Protein AF-A0A0G4K6B6-F1 (afdb_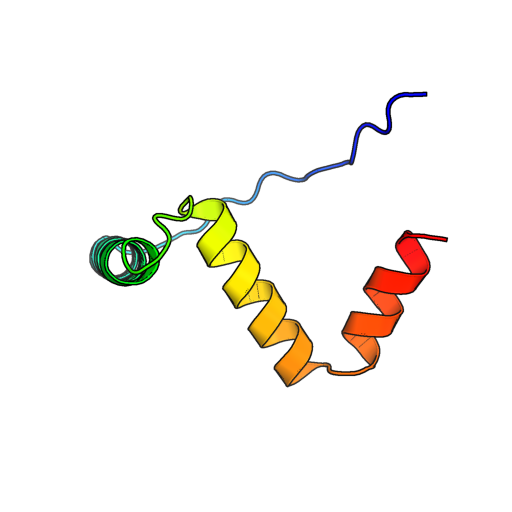monomer_lite)

pLDDT: mean 82.33, std 14.29, range [41.47, 97.12]

Foldseek 3Di:
DPPPPPDDDDDDDDDPVRVVVLCVPCVPPPVDDSVVSVVVVVVVVCCVVVPPVVVVVVVVVVD

Radius of gyration: 14.77 Å; chains: 1; bounding box: 30×25×42 Å

Structure (mmCIF, N/CA/C/O backbone):
data_AF-A0A0G4K6B6-F1
#
_entry.id   AF-A0A0G4K6B6-F1
#
loop_
_atom_site.group_PDB
_atom_site.id
_atom_site.type_symbol
_atom_site.label_atom_id
_atom_site.label_alt_id
_atom_site.label_comp_id
_atom_site.label_asym_id
_atom_site.label_entity_id
_atom_site.label_seq_id
_atom_site.pdbx_PDB_ins_code
_atom_site.Cartn_x
_atom_site.Cartn_y
_atom_site.Cartn_z
_atom_site.occupancy
_atom_site.B_iso_or_equiv
_atom_site.auth_seq_id
_atom_site.auth_comp_id
_atom_site.auth_asym_id
_atom_site.auth_atom_id
_atom_site.pdbx_PDB_model_num
ATOM 1 N N . MET A 1 1 ? -1.804 5.441 -31.755 1.00 41.47 1 MET A N 1
ATOM 2 C CA . MET A 1 1 ? -2.521 4.286 -31.168 1.00 41.47 1 MET A CA 1
ATOM 3 C C . MET A 1 1 ? -2.660 4.525 -29.675 1.00 41.47 1 MET A C 1
ATOM 5 O O . MET A 1 1 ? -1.671 4.877 -29.050 1.00 41.47 1 MET A O 1
ATOM 9 N N . LYS A 1 2 ? -3.873 4.432 -29.115 1.00 43.84 2 LYS A N 1
ATOM 10 C CA . LYS A 1 2 ? -4.075 4.493 -27.660 1.00 43.84 2 LYS A CA 1
ATOM 11 C C . LYS A 1 2 ? -3.523 3.190 -27.084 1.00 43.84 2 LYS A C 1
ATOM 13 O O . LYS A 1 2 ? -4.053 2.135 -27.406 1.00 43.84 2 LYS A O 1
ATOM 18 N N . THR A 1 3 ? -2.450 3.265 -26.306 1.00 48.56 3 THR A N 1
ATOM 19 C CA . THR A 1 3 ? -1.905 2.138 -25.548 1.00 48.56 3 THR A CA 1
ATOM 20 C C . THR A 1 3 ? -2.964 1.676 -24.551 1.00 48.56 3 THR A C 1
ATOM 22 O O . THR A 1 3 ? -3.152 2.270 -23.490 1.00 48.56 3 THR A O 1
ATOM 25 N N . THR A 1 4 ? -3.723 0.642 -24.904 1.00 52.38 4 THR A N 1
ATOM 26 C CA . THR A 1 4 ? -4.468 -0.150 -23.926 1.00 52.38 4 THR A CA 1
ATOM 27 C C . THR A 1 4 ? -3.427 -0.837 -23.063 1.00 52.38 4 THR A C 1
ATOM 29 O O . THR A 1 4 ? -2.904 -1.874 -23.433 1.00 52.38 4 THR A O 1
ATOM 32 N N . LYS A 1 5 ? -3.044 -0.198 -21.957 1.00 59.34 5 LYS A N 1
ATOM 33 C CA . LYS A 1 5 ? -2.222 -0.837 -20.934 1.00 59.34 5 LYS A CA 1
ATOM 34 C C . LYS A 1 5 ? -2.984 -2.070 -20.451 1.00 59.34 5 LYS A C 1
ATOM 36 O O . LYS A 1 5 ? -4.087 -1.926 -19.919 1.00 59.34 5 LYS A O 1
ATOM 41 N N . ASP A 1 6 ? -2.421 -3.249 -20.682 1.00 70.94 6 ASP A N 1
ATOM 42 C CA . ASP A 1 6 ? -2.939 -4.535 -20.220 1.00 70.94 6 ASP A CA 1
ATOM 43 C C . ASP A 1 6 ? -2.885 -4.602 -18.688 1.00 70.94 6 ASP A C 1
ATOM 45 O O . ASP A 1 6 ? -1.978 -5.160 -18.074 1.00 70.94 6 ASP A O 1
ATOM 49 N N . TYR A 1 7 ? -3.856 -3.969 -18.034 1.00 75.00 7 TYR A N 1
ATOM 50 C CA . TYR A 1 7 ? -4.005 -4.053 -16.591 1.00 75.00 7 TYR A CA 1
ATOM 51 C C . TYR A 1 7 ? -4.762 -5.324 -16.223 1.00 75.00 7 TYR A C 1
ATOM 53 O O . TYR A 1 7 ? -5.884 -5.557 -16.677 1.00 75.00 7 TYR A O 1
ATOM 61 N N . LYS A 1 8 ? -4.176 -6.124 -15.332 1.00 81.75 8 LYS A N 1
ATOM 62 C CA . LYS A 1 8 ? -4.864 -7.256 -14.714 1.00 81.75 8 LYS A CA 1
ATOM 63 C C . LYS A 1 8 ? -5.557 -6.804 -13.431 1.00 81.75 8 LYS A C 1
ATOM 65 O O . LYS A 1 8 ? -4.930 -6.204 -12.561 1.00 81.75 8 LYS A O 1
ATOM 70 N N . ASN A 1 9 ? -6.837 -7.137 -13.290 1.00 86.25 9 ASN A N 1
ATOM 71 C CA . ASN A 1 9 ? -7.544 -6.958 -12.024 1.00 86.25 9 ASN A CA 1
ATOM 72 C C . ASN A 1 9 ? -7.007 -7.945 -10.980 1.00 86.25 9 ASN A C 1
ATOM 74 O O . ASN A 1 9 ? -6.899 -9.144 -11.247 1.00 86.25 9 ASN A O 1
ATOM 78 N N . VAL A 1 10 ? -6.691 -7.437 -9.788 1.00 85.69 10 VAL A N 1
ATOM 79 C CA . VAL A 1 10 ? -6.215 -8.228 -8.646 1.00 85.69 10 VAL A CA 1
ATOM 80 C C . VAL A 1 10 ? -7.180 -8.039 -7.482 1.00 85.69 10 VAL A C 1
ATOM 82 O O . VAL A 1 10 ? -7.467 -6.910 -7.086 1.00 85.69 10 VAL A O 1
ATOM 85 N N . SER A 1 11 ? -7.667 -9.146 -6.923 1.00 89.88 11 SER A N 1
ATOM 86 C CA . SER A 1 11 ? -8.461 -9.155 -5.692 1.00 89.88 11 SER A CA 1
ATOM 87 C C . SER A 1 11 ? -7.563 -9.470 -4.498 1.00 89.88 11 SER A C 1
ATOM 89 O O . SER A 1 11 ? -6.754 -10.394 -4.556 1.00 89.88 11 SER A O 1
ATOM 91 N N . LEU A 1 12 ? -7.714 -8.704 -3.418 1.00 88.31 12 LEU A N 1
ATOM 92 C CA . LEU A 1 12 ? -6.985 -8.895 -2.166 1.00 88.31 12 LEU A CA 1
ATOM 93 C C . LEU A 1 12 ? -7.943 -9.415 -1.096 1.00 88.31 12 LEU A C 1
ATOM 95 O O . LEU A 1 12 ? -8.989 -8.814 -0.857 1.00 88.31 12 LEU A O 1
ATOM 99 N N . ASN A 1 13 ? -7.566 -10.504 -0.430 1.00 93.44 13 ASN A N 1
ATOM 100 C CA . ASN A 1 13 ? -8.293 -11.007 0.730 1.00 93.44 13 ASN A CA 1
ATOM 101 C C . ASN A 1 13 ? -7.725 -10.346 1.985 1.00 93.44 13 ASN A C 1
ATOM 103 O O . ASN A 1 13 ? -6.667 -10.740 2.466 1.00 93.44 13 ASN A O 1
ATOM 107 N N . LEU A 1 14 ? -8.427 -9.330 2.480 1.00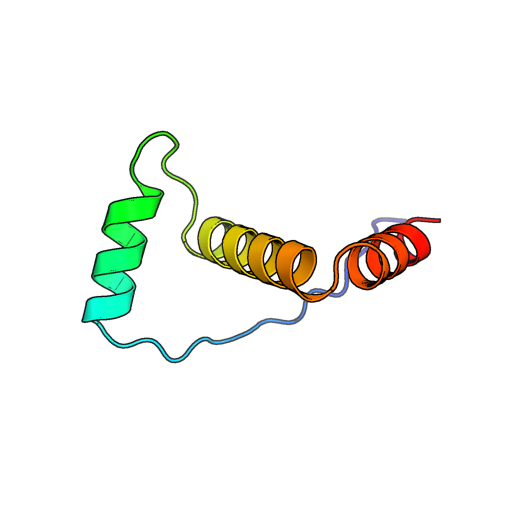 92.56 14 LEU A N 1
ATOM 108 C CA . LEU A 1 14 ? -8.066 -8.576 3.678 1.00 92.56 14 LEU A CA 1
ATOM 109 C C . LEU A 1 14 ? -9.170 -8.718 4.720 1.00 92.56 14 LEU A C 1
ATOM 111 O O . LEU A 1 14 ? -10.361 -8.701 4.395 1.00 92.56 14 LEU A O 1
ATOM 115 N N . THR A 1 15 ? -8.786 -8.821 5.985 1.00 97.12 15 THR A N 1
ATOM 116 C CA . THR A 1 15 ? -9.741 -8.756 7.089 1.00 97.12 15 THR A CA 1
ATOM 117 C C . THR A 1 15 ? -10.276 -7.335 7.256 1.00 97.12 15 THR A C 1
ATOM 119 O O . THR A 1 15 ? -9.653 -6.348 6.861 1.00 97.12 15 THR A O 1
ATOM 122 N N . LYS A 1 16 ? -11.428 -7.206 7.925 1.00 95.75 16 LYS A N 1
ATOM 123 C CA . LYS A 1 16 ? -12.020 -5.897 8.233 1.00 95.75 16 LYS A CA 1
ATOM 124 C C . LYS A 1 16 ? -11.039 -4.970 8.968 1.00 95.75 16 LYS A C 1
ATOM 126 O O . LYS A 1 16 ? -10.928 -3.805 8.607 1.00 95.75 16 LYS A O 1
ATOM 131 N N . LYS A 1 17 ? -10.293 -5.502 9.945 1.00 97.00 17 LYS A N 1
ATOM 132 C CA . LYS A 1 17 ? -9.319 -4.725 10.729 1.00 97.00 17 LYS A CA 1
ATOM 133 C C . LYS A 1 17 ? -8.173 -4.193 9.867 1.00 97.00 17 LYS A C 1
ATOM 135 O O . LYS A 1 17 ? -7.728 -3.070 10.079 1.00 97.00 17 LYS A O 1
ATOM 140 N N . GLU A 1 18 ? -7.706 -4.975 8.895 1.00 94.62 18 GLU A N 1
ATOM 141 C CA . GLU A 1 18 ? -6.666 -4.531 7.960 1.00 94.62 18 GLU A CA 1
ATOM 142 C C . GLU A 1 18 ? -7.178 -3.413 7.052 1.00 94.62 18 GLU A C 1
ATOM 144 O O . GLU A 1 18 ? -6.487 -2.413 6.869 1.00 94.62 18 GLU A O 1
ATOM 149 N N . ILE A 1 19 ? -8.410 -3.534 6.547 1.00 93.69 19 ILE A N 1
ATOM 150 C CA . ILE A 1 19 ? -9.045 -2.488 5.733 1.00 93.69 19 ILE A CA 1
ATOM 151 C C . ILE A 1 19 ? -9.175 -1.188 6.538 1.00 93.69 19 ILE A C 1
ATOM 153 O O . ILE A 1 19 ? -8.770 -0.133 6.054 1.00 93.69 19 ILE A O 1
ATOM 157 N N . GLU A 1 20 ? -9.674 -1.259 7.776 1.00 93.94 20 GLU A N 1
ATOM 158 C CA . GLU A 1 20 ? -9.813 -0.097 8.666 1.00 93.94 20 GLU A CA 1
ATOM 159 C C . GLU A 1 20 ? -8.457 0.555 8.972 1.00 93.94 20 GLU A C 1
ATOM 161 O O . GLU A 1 20 ? -8.327 1.783 8.948 1.00 93.94 20 GLU A O 1
ATOM 166 N N . PHE A 1 21 ? -7.423 -0.258 9.205 1.00 92.62 21 PHE A N 1
ATOM 167 C CA . PHE A 1 21 ? -6.069 0.238 9.414 1.00 92.62 21 PHE A CA 1
ATOM 168 C C . PHE A 1 21 ? -5.538 0.966 8.174 1.00 92.62 21 PHE A C 1
ATOM 170 O O . PHE A 1 21 ? -5.078 2.104 8.292 1.00 92.62 21 PHE A O 1
ATOM 177 N N . ILE A 1 22 ? -5.651 0.365 6.987 1.00 91.62 22 ILE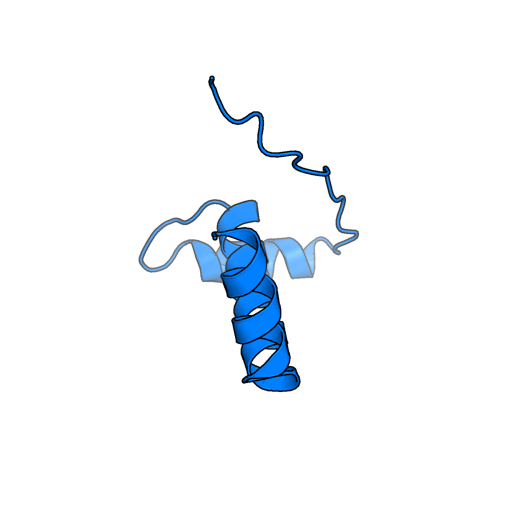 A N 1
ATOM 178 C CA . ILE A 1 22 ? -5.217 0.973 5.719 1.00 91.62 22 ILE A CA 1
ATOM 179 C C . ILE A 1 22 ? -5.973 2.285 5.462 1.00 91.62 22 ILE A C 1
ATOM 181 O O . ILE A 1 22 ? -5.359 3.303 5.127 1.00 91.62 22 ILE A O 1
ATOM 185 N N . ASP A 1 23 ? -7.287 2.297 5.689 1.00 91.12 23 ASP A N 1
ATOM 186 C CA . ASP A 1 23 ? -8.121 3.492 5.560 1.00 91.12 23 ASP A CA 1
ATOM 187 C C . ASP A 1 23 ? -7.683 4.618 6.504 1.00 91.12 23 ASP A C 1
ATOM 189 O O . ASP A 1 23 ? -7.693 5.786 6.107 1.00 91.12 23 ASP A O 1
ATOM 193 N N . SER A 1 24 ? -7.267 4.287 7.730 1.00 91.06 24 SER A N 1
ATOM 194 C CA . SER A 1 24 ? -6.752 5.280 8.681 1.00 91.06 24 SER A CA 1
ATOM 195 C C . SER A 1 24 ? -5.437 5.920 8.219 1.00 91.06 24 SER A C 1
ATOM 197 O O . SER A 1 24 ? -5.196 7.092 8.505 1.00 91.06 24 SER A O 1
ATOM 199 N N . LYS A 1 25 ? -4.597 5.180 7.479 1.00 89.06 25 LYS A N 1
ATOM 200 C CA . LYS A 1 25 ? -3.289 5.658 7.005 1.00 89.06 25 LYS A CA 1
ATOM 201 C C . LYS A 1 25 ? -3.382 6.449 5.707 1.00 89.06 25 LYS A C 1
ATOM 203 O O . LYS A 1 25 ? -2.734 7.481 5.590 1.00 89.06 25 LYS A O 1
ATOM 208 N N . ARG A 1 26 ? -4.217 6.031 4.751 1.00 86.06 26 ARG A N 1
ATOM 209 C CA . ARG A 1 26 ? -4.306 6.708 3.441 1.00 86.06 26 ARG A CA 1
ATOM 210 C C . ARG A 1 26 ? -5.006 8.073 3.470 1.00 86.06 26 ARG A C 1
ATOM 212 O O . ARG A 1 26 ? -4.862 8.854 2.529 1.00 86.06 26 ARG A O 1
ATOM 219 N N . LYS A 1 27 ? -5.792 8.362 4.516 1.00 76.94 27 LYS A N 1
ATOM 220 C CA . LYS A 1 27 ? -6.562 9.614 4.652 1.00 76.94 27 LYS A CA 1
ATOM 221 C C . LYS A 1 27 ? -5.712 10.828 5.044 1.00 76.94 27 LYS A C 1
ATOM 223 O O . LYS A 1 27 ? -6.184 11.949 4.898 1.00 76.94 27 LYS A O 1
ATOM 228 N N . ILE A 1 28 ? -4.474 10.633 5.495 1.00 66.88 28 ILE A N 1
ATOM 229 C CA . ILE A 1 28 ? -3.615 11.700 6.024 1.00 66.88 28 ILE A CA 1
ATOM 230 C C . ILE A 1 28 ? -2.238 11.557 5.361 1.00 66.88 28 ILE A C 1
ATOM 232 O O . ILE A 1 28 ? -1.640 10.497 5.529 1.00 66.88 28 ILE A O 1
ATOM 236 N N . PRO A 1 29 ? -1.696 12.544 4.617 1.00 63.56 29 PRO A N 1
ATOM 237 C CA . PRO A 1 29 ? -2.197 13.899 4.316 1.00 63.56 29 PRO A CA 1
ATOM 238 C C . PRO A 1 29 ? -2.992 14.056 3.001 1.00 63.56 29 PRO A C 1
ATOM 240 O O . PRO A 1 29 ? -3.546 15.123 2.762 1.00 63.56 29 PRO A O 1
ATOM 243 N N . TYR A 1 30 ? -3.021 13.048 2.120 1.00 64.44 30 TYR A N 1
ATOM 244 C CA . TYR A 1 30 ? -3.351 13.258 0.694 1.00 64.44 30 TYR A CA 1
ATOM 245 C C . TYR A 1 30 ? -4.623 12.559 0.189 1.00 64.44 30 TYR A C 1
ATOM 247 O O . TYR A 1 30 ? -4.858 12.546 -1.015 1.00 64.44 30 TYR A O 1
ATOM 255 N N . ASN A 1 31 ? -5.443 11.984 1.081 1.00 79.56 31 ASN A N 1
ATOM 256 C CA . ASN A 1 31 ? -6.693 11.276 0.747 1.00 79.56 31 ASN A CA 1
ATOM 257 C C . ASN A 1 31 ? -6.594 10.420 -0.535 1.00 79.56 31 ASN A C 1
ATOM 259 O O . ASN A 1 31 ? -7.350 10.584 -1.495 1.00 79.56 31 ASN A O 1
ATOM 263 N N . ILE A 1 32 ? -5.607 9.524 -0.562 1.00 87.25 32 ILE A N 1
ATOM 264 C CA . ILE A 1 32 ? -5.285 8.708 -1.736 1.00 87.25 32 ILE A CA 1
ATOM 265 C C . ILE A 1 32 ? -6.313 7.571 -1.867 1.00 87.25 32 ILE A C 1
ATOM 267 O O . ILE A 1 32 ? -6.830 7.055 -0.867 1.00 87.25 32 ILE A O 1
ATOM 271 N N . SER A 1 33 ? -6.627 7.157 -3.101 1.00 90.50 33 SER A N 1
ATOM 272 C CA . SER A 1 33 ? -7.496 5.994 -3.331 1.00 90.50 33 SER A CA 1
ATOM 273 C C . SER A 1 33 ? -6.904 4.736 -2.678 1.00 90.50 33 SER A C 1
ATOM 275 O O . SER A 1 33 ? -5.685 4.568 -2.638 1.00 90.50 33 SER A O 1
ATOM 277 N N . PHE A 1 34 ? -7.753 3.838 -2.171 1.00 89.75 34 PHE A N 1
ATOM 278 C CA . PHE A 1 34 ? -7.298 2.606 -1.515 1.00 89.75 34 PHE A CA 1
ATOM 279 C C . PHE A 1 34 ? -6.357 1.797 -2.419 1.00 89.75 34 PHE A C 1
ATOM 281 O O . PHE A 1 34 ? -5.262 1.427 -2.009 1.00 89.75 34 PHE A O 1
ATOM 288 N N . ALA A 1 35 ? -6.745 1.609 -3.684 1.00 89.56 35 ALA A N 1
ATOM 289 C CA . ALA A 1 35 ? -5.944 0.881 -4.662 1.00 89.56 35 ALA A CA 1
ATOM 290 C C . ALA A 1 35 ? -4.587 1.555 -4.915 1.00 89.56 35 ALA A C 1
ATOM 292 O O . ALA A 1 35 ? -3.560 0.883 -4.900 1.00 89.56 35 ALA A O 1
ATOM 293 N N . SER A 1 36 ? -4.561 2.879 -5.096 1.00 89.75 36 SER A N 1
ATOM 294 C CA . SER A 1 36 ? -3.312 3.624 -5.308 1.00 89.75 36 SER A CA 1
ATOM 295 C C . SER A 1 36 ? -2.381 3.536 -4.099 1.00 89.75 36 SER A C 1
ATOM 297 O O . SER A 1 36 ? -1.176 3.378 -4.275 1.00 89.75 36 SER A O 1
ATOM 299 N N . PHE A 1 37 ? -2.932 3.594 -2.885 1.00 91.25 37 PHE A N 1
ATOM 300 C CA . PHE A 1 37 ? -2.163 3.450 -1.653 1.00 91.25 37 PHE A CA 1
ATOM 301 C C . PHE A 1 37 ? -1.549 2.048 -1.530 1.00 91.25 37 PHE A C 1
ATOM 303 O O . PHE A 1 37 ? -0.345 1.918 -1.326 1.00 91.25 37 PHE A O 1
ATOM 310 N N . CYS A 1 38 ? -2.344 0.993 -1.733 1.00 91.94 38 CYS A N 1
ATOM 311 C CA . CYS A 1 38 ? -1.839 -0.381 -1.714 1.00 91.94 38 CYS A CA 1
ATOM 312 C C . CYS A 1 38 ? -0.778 -0.623 -2.797 1.00 91.94 38 CYS A C 1
ATOM 314 O O . CYS A 1 38 ? 0.240 -1.253 -2.525 1.00 91.94 38 CYS A O 1
ATOM 316 N N . LEU A 1 39 ? -0.984 -0.096 -4.008 1.00 90.44 39 LEU A N 1
ATOM 317 C CA . LEU A 1 39 ? -0.007 -0.200 -5.093 1.00 90.44 39 LEU A CA 1
ATOM 318 C C . LEU A 1 39 ? 1.314 0.501 -4.759 1.00 90.44 39 LEU A C 1
ATOM 320 O O . LEU A 1 39 ? 2.369 -0.029 -5.101 1.00 90.44 39 LEU A O 1
ATOM 324 N N . ALA A 1 40 ? 1.273 1.658 -4.094 1.00 90.44 40 ALA A N 1
ATOM 325 C CA . ALA A 1 40 ? 2.480 2.357 -3.659 1.00 90.44 40 ALA A CA 1
ATOM 326 C C . ALA A 1 40 ? 3.284 1.500 -2.671 1.00 90.44 40 ALA A C 1
ATOM 328 O O . ALA A 1 40 ? 4.467 1.268 -2.893 1.00 90.44 40 ALA A O 1
ATOM 329 N N . LEU A 1 41 ? 2.618 0.929 -1.663 1.00 91.62 41 LEU A N 1
ATOM 330 C CA . LEU A 1 41 ? 3.269 0.046 -0.691 1.00 91.62 41 LEU A CA 1
ATOM 331 C C . LEU A 1 41 ? 3.854 -1.217 -1.335 1.00 91.62 41 LEU A C 1
ATOM 333 O O . LEU A 1 41 ? 4.950 -1.640 -0.978 1.00 91.62 41 LEU A O 1
ATOM 337 N N . ILE A 1 42 ? 3.155 -1.822 -2.303 1.00 91.81 42 ILE A N 1
ATOM 338 C CA . ILE A 1 42 ? 3.687 -2.975 -3.046 1.00 91.81 42 ILE A CA 1
ATOM 339 C C . ILE A 1 42 ? 4.986 -2.587 -3.763 1.00 91.81 42 ILE A C 1
ATOM 341 O O . ILE A 1 42 ? 5.964 -3.327 -3.684 1.00 91.81 42 ILE A O 1
ATOM 345 N N . ARG A 1 43 ? 5.019 -1.423 -4.425 1.00 90.62 43 ARG A N 1
ATOM 346 C CA . ARG A 1 43 ? 6.224 -0.926 -5.106 1.00 90.62 43 ARG A CA 1
ATOM 347 C C . ARG A 1 43 ? 7.363 -0.673 -4.128 1.00 90.62 43 ARG A C 1
ATOM 349 O O . ARG A 1 43 ? 8.454 -1.168 -4.375 1.00 90.62 43 ARG A O 1
ATOM 356 N N . GLU A 1 44 ? 7.098 -0.002 -3.009 1.00 91.06 44 GLU A N 1
ATOM 357 C CA . GLU A 1 44 ? 8.106 0.251 -1.971 1.00 91.06 44 GLU A CA 1
ATOM 358 C C . GLU A 1 44 ? 8.733 -1.052 -1.455 1.00 91.06 44 GLU A C 1
ATOM 360 O O . GLU A 1 44 ? 9.953 -1.153 -1.326 1.00 91.06 44 GLU A O 1
ATOM 365 N N . VAL A 1 45 ? 7.920 -2.086 -1.206 1.00 93.81 45 VAL A N 1
ATOM 366 C CA . VAL A 1 45 ? 8.420 -3.395 -0.755 1.00 93.81 45 VAL A CA 1
ATOM 367 C C . VAL A 1 45 ? 9.260 -4.078 -1.835 1.00 93.81 45 VAL A C 1
ATOM 369 O O . VAL A 1 45 ? 10.298 -4.663 -1.517 1.00 93.81 45 VAL A O 1
ATOM 372 N N . LEU A 1 46 ? 8.836 -4.020 -3.101 1.00 92.69 46 LEU A N 1
ATOM 373 C CA . LEU A 1 46 ? 9.585 -4.606 -4.215 1.00 92.69 46 LEU A CA 1
ATOM 374 C C . LEU A 1 46 ? 10.920 -3.884 -4.439 1.00 9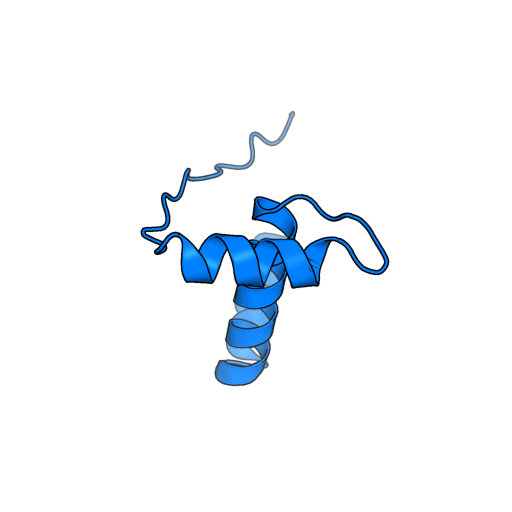2.69 46 LEU A C 1
ATOM 376 O O . LEU A 1 46 ? 11.949 -4.544 -4.565 1.00 92.69 46 LEU A O 1
ATOM 380 N N . GLU A 1 47 ? 10.929 -2.554 -4.406 1.00 90.69 47 GLU A N 1
ATOM 381 C CA . GLU A 1 47 ? 12.144 -1.739 -4.492 1.00 90.69 47 GLU A CA 1
ATOM 382 C C . GLU A 1 47 ? 13.087 -2.006 -3.316 1.00 90.69 47 GLU A C 1
ATOM 384 O O . GLU A 1 47 ? 14.288 -2.179 -3.510 1.00 90.69 47 GLU A O 1
ATOM 389 N N . ALA A 1 48 ? 12.572 -2.117 -2.091 1.00 91.56 48 ALA A N 1
ATOM 390 C CA . ALA A 1 48 ? 13.407 -2.404 -0.928 1.00 91.56 48 ALA A CA 1
ATOM 391 C C . ALA A 1 48 ? 14.016 -3.816 -0.977 1.00 91.56 48 ALA A C 1
ATOM 393 O O . ALA A 1 48 ? 15.175 -4.006 -0.594 1.00 91.56 48 ALA A O 1
ATOM 394 N N . ARG A 1 49 ? 13.244 -4.809 -1.439 1.00 93.94 49 ARG A N 1
ATOM 395 C CA . ARG A 1 49 ? 13.652 -6.221 -1.443 1.00 93.94 49 ARG A CA 1
ATOM 396 C C . ARG A 1 49 ? 14.535 -6.591 -2.634 1.00 93.94 49 ARG A C 1
ATOM 398 O O . ARG A 1 49 ? 15.448 -7.392 -2.460 1.00 93.94 49 ARG A O 1
ATOM 405 N N . TYR A 1 50 ? 14.269 -6.019 -3.806 1.00 91.94 50 TYR A N 1
ATOM 406 C CA . TYR A 1 50 ? 14.921 -6.384 -5.069 1.00 91.94 50 TYR A CA 1
ATOM 407 C C . TYR A 1 50 ? 15.731 -5.238 -5.699 1.00 91.94 50 TYR A C 1
ATOM 409 O O . TYR A 1 50 ? 16.377 -5.452 -6.722 1.00 91.94 50 TYR A O 1
ATOM 417 N N . LYS A 1 51 ? 15.729 -4.036 -5.098 1.00 84.00 51 LYS A N 1
ATOM 418 C CA . LYS A 1 51 ? 16.539 -2.860 -5.473 1.00 84.00 51 LYS A CA 1
ATOM 419 C C . LYS A 1 51 ? 16.674 -2.670 -6.989 1.00 84.00 51 LYS A C 1
ATOM 421 O O . LYS A 1 51 ? 15.703 -2.333 -7.668 1.00 84.00 51 LYS A O 1
ATOM 426 N N . ASP A 1 52 ? 17.884 -2.883 -7.503 1.00 82.06 52 ASP A N 1
ATOM 427 C CA . ASP A 1 52 ? 18.279 -2.623 -8.882 1.00 82.06 52 ASP A CA 1
ATOM 428 C C . ASP A 1 52 ? 17.616 -3.572 -9.886 1.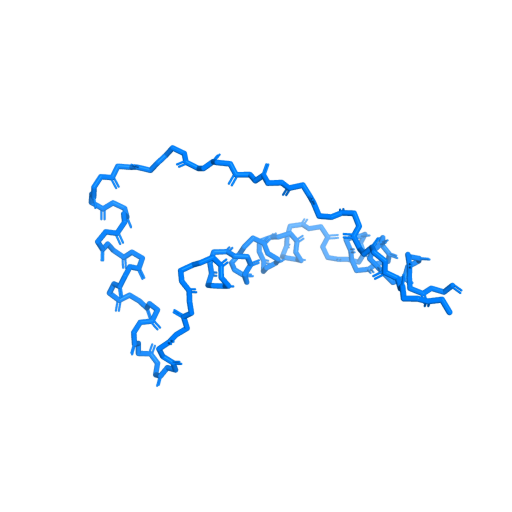00 82.06 52 ASP A C 1
ATOM 430 O O . ASP A 1 52 ? 17.435 -3.191 -11.040 1.00 82.06 52 ASP A O 1
ATOM 434 N N . GLU A 1 53 ? 17.229 -4.784 -9.476 1.00 86.75 53 GLU A N 1
ATOM 435 C CA . GLU A 1 53 ? 16.582 -5.759 -10.364 1.00 86.75 53 GLU A CA 1
ATOM 436 C C . GLU A 1 53 ? 15.162 -5.323 -10.721 1.00 86.75 53 GLU A C 1
ATOM 438 O O . GLU A 1 53 ? 14.805 -5.283 -11.897 1.00 86.75 53 GLU A O 1
ATOM 443 N N . TYR A 1 54 ? 14.370 -4.921 -9.721 1.00 86.06 54 TYR A N 1
ATOM 444 C CA . TYR A 1 54 ? 13.004 -4.448 -9.951 1.00 86.06 54 TYR A CA 1
ATOM 445 C C . TYR A 1 54 ? 12.989 -3.143 -10.753 1.00 86.06 54 TYR A C 1
ATOM 447 O O . TYR A 1 54 ? 12.201 -3.002 -11.688 1.00 86.06 54 TYR A O 1
ATOM 455 N N . LYS A 1 55 ? 13.900 -2.212 -10.442 1.00 82.81 55 LYS A N 1
ATOM 456 C CA . LYS A 1 55 ? 14.013 -0.951 -11.181 1.00 82.81 55 LYS A CA 1
ATOM 457 C C . LYS A 1 55 ? 14.354 -1.190 -12.657 1.00 82.81 55 LYS A C 1
ATOM 459 O O . LYS A 1 55 ? 13.637 -0.694 -13.521 1.00 82.81 55 LYS A O 1
ATOM 464 N N . LYS A 1 56 ? 15.377 -2.007 -12.943 1.00 84.88 56 LYS A N 1
ATOM 465 C CA . LYS A 1 56 ? 15.753 -2.364 -14.323 1.00 84.88 56 LYS A CA 1
ATOM 466 C C . LYS A 1 56 ? 14.611 -3.052 -15.065 1.00 84.88 56 LYS A C 1
ATOM 468 O O . LYS A 1 56 ? 14.364 -2.711 -16.212 1.00 84.88 56 LYS A O 1
ATOM 473 N N . TYR A 1 57 ? 13.899 -3.969 -14.408 1.00 85.69 57 TYR A N 1
ATOM 474 C CA . TYR A 1 57 ? 12.787 -4.702 -15.016 1.00 85.69 57 TYR A CA 1
ATOM 475 C C . TYR A 1 57 ? 11.641 -3.781 -15.463 1.00 85.69 57 TYR A C 1
ATOM 477 O O . TYR A 1 57 ? 11.088 -3.964 -16.541 1.00 85.69 57 TYR A O 1
ATOM 485 N N . ILE A 1 58 ? 11.298 -2.771 -14.657 1.00 81.88 58 ILE A N 1
ATOM 486 C CA . ILE A 1 58 ? 10.241 -1.804 -14.994 1.00 81.88 58 ILE A CA 1
ATOM 487 C C . ILE A 1 58 ? 10.722 -0.781 -16.044 1.00 81.88 58 ILE A C 1
ATOM 489 O O . ILE A 1 58 ? 9.922 -0.330 -16.858 1.00 81.88 58 ILE A O 1
ATOM 493 N N . GLU A 1 59 ? 12.002 -0.389 -16.032 1.00 76.06 59 GLU A N 1
ATOM 494 C CA . GLU A 1 59 ? 12.568 0.562 -17.007 1.00 76.06 59 GLU A CA 1
ATOM 495 C C . GLU A 1 59 ? 12.733 -0.042 -18.415 1.00 76.06 59 GLU A C 1
ATOM 497 O O . GLU A 1 59 ? 12.614 0.694 -19.396 1.00 76.06 59 GLU A O 1
ATOM 502 N N . ASP A 1 60 ? 12.970 -1.355 -18.526 1.00 67.38 60 ASP A N 1
ATOM 503 C CA . ASP A 1 60 ? 13.090 -2.063 -19.813 1.00 67.38 60 ASP A CA 1
ATOM 504 C C . ASP A 1 60 ? 11.746 -2.135 -20.569 1.00 67.38 60 ASP A C 1
ATOM 506 O O . ASP A 1 60 ? 11.729 -2.082 -21.792 1.00 67.38 60 ASP A O 1
ATOM 510 N N . ASP A 1 61 ? 10.614 -2.151 -19.853 1.00 60.25 61 ASP A N 1
ATOM 511 C CA . ASP A 1 61 ? 9.250 -2.177 -20.422 1.00 60.25 61 ASP A CA 1
ATOM 512 C C . ASP A 1 61 ? 8.806 -0.817 -21.015 1.00 60.25 61 ASP A C 1
ATOM 514 O O . ASP A 1 61 ? 7.816 -0.729 -21.740 1.00 60.25 61 ASP A O 1
ATOM 518 N N . ILE A 1 62 ? 9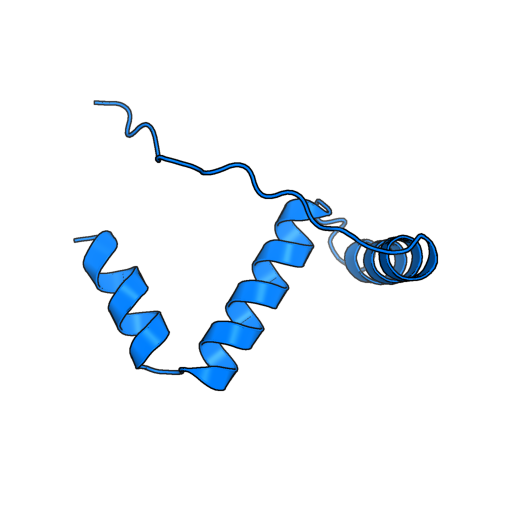.523 0.274 -20.703 1.00 57.91 62 ILE A N 1
ATOM 519 C CA . ILE A 1 62 ? 9.176 1.650 -21.116 1.00 57.91 62 ILE A CA 1
ATOM 520 C C . ILE A 1 62 ? 9.952 2.098 -22.378 1.00 57.91 62 ILE A C 1
ATOM 522 O O . ILE A 1 62 ? 9.624 3.143 -22.950 1.00 57.91 62 ILE A O 1
ATOM 526 N N . LYS A 1 63 ? 10.956 1.334 -22.832 1.00 45.72 63 LYS A N 1
ATOM 527 C CA . LYS A 1 63 ? 11.743 1.617 -24.050 1.00 45.72 63 LYS A CA 1
ATOM 528 C C . LYS A 1 63 ? 11.185 0.932 -25.292 1.00 45.72 63 LYS A C 1
ATOM 530 O O . LYS A 1 63 ? 11.263 1.582 -26.360 1.00 45.72 63 LYS A O 1
#

Sequence (63 aa):
MKTTKDYKNVSLNLTKKEIEFIDSKRKIPYNISFASFCLALIREVLEARYKDEYKKYIEDDIK

Organism: NCBI:txid381802

Secondary structure (DSSP, 8-state):
------PPP------HHHHHHHHHHHTSSS---HHHHHHHHHHHHHHHHHHHHHHHHHHHTT-